Protein AF-A0A6P2CA22-F1 (afdb_monomer_lite)

pLDDT: mean 85.08, std 12.68, range [46.03, 96.81]

Secondary structure (DSSP, 8-state):
-PEEEEEEE-S--HHHHTTT-STTTT-SHHHHHHHHHHH-SEEEE-GGGTSPPPHHHHHHHHHHS-TT-EEEEPPPHHHH---SPPP-----SSSEEEEEE----TTTT-S-HHHHH-----HHHHHHHHHHHHHHHHS-SEEEEEE---STTHHHHHHHHHHHHHHT-

Radius of gyration: 15.88 Å; chains: 1; bounding box: 33×36×39 Å

Organism: NCBI:txid2480626

InterPro domains:
  IPR002763 Protein of unknown function DUF72 [PF01904] (22-82)
  IPR002763 Protein of unknown function DUF72 [PTHR30348] (3-82)
  IPR036520 UPF0759 superfamily [G3DSA:3.20.20.410] (1-82)
  IPR036520 UPF0759 superfamily [G3DSA:3.20.20.410] (83-167)
  IPR036520 UPF0759 superfamily [SSF117396] (2-83)
  IPR036520 UPF0759 superfamily [SSF117396] (81-166)

Sequence (169 aa):
MAQIRVGTAGWTDKSLIDSGWYPDGGSDPEKRLRYYASQFRLVEVDSAYYALPAEQTAAAWAERTPGGFTFNIKAFSLFTQHPNSIPPVLAATSDLAVVRLHGHSDQWQSNDIQERFRYRYSSKELQEWTARVRRLAGDAAETHVVFNNCYRDYAHVNAQDFVGLIGAA

Foldseek 3Di:
DAAEFFEAADQDDPLQLVLCPQVVSCPDVLSSLLVRLVQGLEYEHPVQQVPNDDPVVVVSSVVSHDPNRYYRYDHHVVPPVDDDDDDPDLDDPALEAEAEAQADQPCCVDPDPLNNLQHADDLVVLLVVLVSQVVSSVRHNYYYYYYHSPRHCRRVVSSSSSVVSNVVD

Structure (mmCIF, N/CA/C/O backbone):
data_AF-A0A6P2CA22-F1
#
_entry.id   AF-A0A6P2CA22-F1
#
loop_
_atom_site.group_PDB
_atom_site.id
_atom_site.type_symbol
_atom_site.label_atom_id
_atom_site.label_alt_id
_atom_site.label_comp_id
_atom_site.label_asym_id
_atom_site.label_entity_id
_atom_site.label_seq_id
_atom_site.pdbx_PDB_ins_code
_atom_site.Cartn_x
_atom_site.Cartn_y
_atom_site.Cartn_z
_atom_site.occupancy
_atom_site.B_iso_or_equiv
_atom_site.auth_seq_id
_atom_site.auth_comp_id
_atom_site.auth_asym_id
_atom_site.auth_atom_id
_atom_site.pdbx_PDB_model_num
ATOM 1 N N . MET A 1 1 ? -13.006 -9.595 16.910 1.00 59.19 1 MET A N 1
ATOM 2 C CA . MET A 1 1 ? -11.828 -8.703 16.843 1.00 59.19 1 MET A CA 1
ATOM 3 C C . MET A 1 1 ? -11.917 -7.947 15.536 1.00 59.19 1 MET A C 1
ATOM 5 O O . MET A 1 1 ? -12.262 -8.578 14.544 1.00 59.19 1 MET A O 1
ATOM 9 N N . ALA A 1 2 ? -11.673 -6.641 15.542 1.00 79.62 2 ALA A N 1
ATOM 10 C CA . ALA A 1 2 ? -11.698 -5.844 14.322 1.00 79.62 2 ALA A CA 1
ATOM 11 C C . ALA A 1 2 ? -10.612 -6.289 13.339 1.00 79.62 2 ALA A C 1
ATOM 13 O O . ALA A 1 2 ? -9.496 -6.634 13.741 1.00 79.62 2 ALA A O 1
ATOM 14 N N . GLN A 1 3 ? -10.952 -6.319 12.053 1.00 90.56 3 GLN A N 1
ATOM 15 C CA . GLN A 1 3 ? -10.054 -6.790 11.007 1.00 90.56 3 GLN A CA 1
ATOM 16 C C . GLN A 1 3 ? -9.135 -5.651 10.560 1.00 90.56 3 GLN A C 1
ATOM 18 O O . GLN A 1 3 ? -9.608 -4.641 10.054 1.00 90.56 3 GLN A O 1
ATOM 23 N N . ILE A 1 4 ? -7.817 -5.814 10.704 1.00 93.75 4 ILE A N 1
ATOM 24 C CA . ILE A 1 4 ? -6.844 -4.870 10.138 1.00 93.75 4 ILE A CA 1
ATOM 25 C C . ILE A 1 4 ? -6.264 -5.468 8.858 1.00 93.75 4 ILE A C 1
ATOM 27 O O . ILE A 1 4 ? -5.725 -6.577 8.869 1.00 93.75 4 ILE A O 1
ATOM 31 N N . ARG A 1 5 ? -6.353 -4.724 7.755 1.00 95.00 5 ARG A N 1
ATOM 32 C CA . ARG A 1 5 ? -5.750 -5.082 6.467 1.00 95.00 5 ARG A CA 1
ATOM 33 C C . ARG A 1 5 ? -4.676 -4.078 6.111 1.00 95.00 5 ARG A C 1
ATOM 35 O O . ARG A 1 5 ? -4.910 -2.877 6.175 1.00 95.00 5 ARG A O 1
ATOM 42 N N . VAL A 1 6 ? -3.514 -4.577 5.711 1.00 95.88 6 VAL A N 1
ATOM 43 C CA . VAL A 1 6 ? -2.366 -3.747 5.344 1.00 95.88 6 VAL A CA 1
ATOM 44 C C . VAL A 1 6 ? -2.023 -3.991 3.882 1.00 95.88 6 VAL A C 1
ATOM 46 O O . VAL A 1 6 ? -2.051 -5.135 3.421 1.00 95.88 6 VAL A O 1
ATOM 49 N N . GLY A 1 7 ? -1.721 -2.911 3.172 1.00 96.50 7 GLY A N 1
ATOM 50 C CA . GLY A 1 7 ? -1.337 -2.916 1.768 1.00 96.50 7 GLY A CA 1
ATOM 51 C C . GLY A 1 7 ? -0.599 -1.642 1.375 1.00 96.50 7 GLY A C 1
ATOM 52 O O . GLY A 1 7 ? -0.252 -0.813 2.220 1.00 96.50 7 GLY A O 1
ATOM 53 N N . THR A 1 8 ? -0.390 -1.474 0.076 1.00 96.50 8 THR A N 1
ATOM 54 C CA . THR A 1 8 ? 0.270 -0.306 -0.524 1.00 96.50 8 THR A CA 1
ATOM 55 C C . THR A 1 8 ? -0.624 0.362 -1.563 1.00 96.50 8 THR A C 1
ATOM 57 O O . THR A 1 8 ? -1.571 -0.245 -2.071 1.00 96.50 8 THR A O 1
ATOM 60 N N . ALA A 1 9 ? -0.325 1.617 -1.888 1.00 93.56 9 ALA A N 1
ATOM 61 C CA . ALA A 1 9 ? -0.914 2.306 -3.028 1.00 93.56 9 ALA A CA 1
ATOM 62 C C . ALA A 1 9 ? -0.124 1.966 -4.295 1.00 93.56 9 ALA A C 1
ATOM 64 O O . ALA A 1 9 ? 0.925 2.545 -4.563 1.00 93.56 9 ALA A O 1
ATOM 65 N N . GLY A 1 10 ? -0.627 0.999 -5.056 1.00 92.62 10 GLY A N 1
ATOM 66 C CA . GLY A 1 10 ? 0.028 0.492 -6.256 1.00 92.62 10 GLY A CA 1
ATOM 67 C C . GLY A 1 10 ? 0.939 -0.717 -6.020 1.00 92.62 10 GLY A C 1
ATOM 68 O O . GLY A 1 10 ? 1.431 -0.975 -4.920 1.00 92.62 10 GLY A O 1
ATOM 69 N N . TRP A 1 11 ? 1.123 -1.475 -7.104 1.00 93.75 11 TRP A N 1
ATOM 70 C CA . TRP A 1 11 ? 1.974 -2.670 -7.203 1.00 93.75 11 TRP A CA 1
ATOM 71 C C . TRP A 1 11 ? 2.692 -2.747 -8.562 1.00 93.75 11 TRP A C 1
ATOM 73 O O . TRP A 1 11 ? 3.232 -3.782 -8.938 1.00 93.75 11 TRP A O 1
ATOM 83 N N . THR A 1 12 ? 2.644 -1.688 -9.372 1.00 92.81 12 THR A N 1
ATOM 84 C CA . THR A 1 12 ? 3.144 -1.715 -10.759 1.00 92.81 12 THR A CA 1
ATOM 85 C C . THR A 1 12 ? 4.128 -0.599 -11.072 1.00 92.81 12 THR A C 1
ATOM 87 O O . THR A 1 12 ? 4.560 -0.495 -12.218 1.00 92.81 12 THR A O 1
ATOM 90 N N . ASP A 1 13 ? 4.477 0.236 -10.095 1.00 90.94 13 ASP A N 1
ATOM 91 C CA . ASP A 1 13 ? 5.351 1.388 -10.294 1.00 90.94 13 ASP A CA 1
ATOM 92 C C . ASP A 1 13 ? 6.730 0.973 -10.800 1.00 90.94 13 ASP A C 1
ATOM 94 O O . ASP A 1 13 ? 7.335 0.016 -10.315 1.00 90.94 13 ASP A O 1
ATOM 98 N N . LYS A 1 14 ? 7.264 1.717 -11.773 1.00 91.44 14 LYS A N 1
ATOM 99 C CA . LYS A 1 14 ? 8.566 1.396 -12.365 1.00 91.44 14 LYS A CA 1
ATOM 100 C C . LYS A 1 14 ? 9.685 1.369 -11.322 1.00 91.44 14 LYS A C 1
ATOM 102 O O . LYS A 1 14 ? 10.492 0.448 -11.334 1.00 91.44 14 LYS A O 1
ATOM 107 N N . SER A 1 15 ? 9.708 2.331 -10.398 1.00 92.31 15 SER A N 1
ATOM 108 C CA . SER A 1 15 ? 10.738 2.385 -9.355 1.00 92.31 15 SER A CA 1
ATOM 109 C C . SER A 1 15 ? 10.674 1.192 -8.395 1.00 92.31 15 SER A C 1
ATOM 111 O O . SER A 1 15 ? 11.718 0.780 -7.892 1.00 92.31 15 SER A O 1
ATOM 113 N N . LEU A 1 16 ? 9.487 0.614 -8.172 1.00 94.50 16 LEU A N 1
ATOM 114 C CA . LEU A 1 16 ? 9.301 -0.632 -7.426 1.00 94.50 16 LEU A CA 1
ATOM 115 C C . LEU A 1 16 ? 9.807 -1.842 -8.216 1.00 94.50 16 LEU A C 1
ATOM 117 O O . LEU A 1 16 ? 10.510 -2.682 -7.669 1.00 94.50 16 LEU A O 1
ATOM 121 N N . ILE A 1 17 ? 9.465 -1.949 -9.502 1.00 94.19 17 ILE A N 1
ATOM 122 C CA . ILE A 1 17 ? 9.953 -3.054 -10.344 1.00 94.19 17 ILE A CA 1
ATOM 123 C C . ILE A 1 17 ? 11.485 -3.045 -10.373 1.00 94.19 17 ILE A C 1
ATOM 125 O O . ILE A 1 17 ? 12.125 -4.066 -10.129 1.00 94.19 17 ILE A O 1
ATOM 129 N N . ASP A 1 18 ? 12.063 -1.864 -10.593 1.00 93.81 18 ASP A N 1
ATOM 130 C CA . ASP A 1 18 ? 13.506 -1.655 -10.671 1.00 93.81 18 ASP A CA 1
ATOM 131 C C . ASP A 1 18 ? 14.203 -1.787 -9.296 1.00 93.81 18 ASP A C 1
ATOM 133 O O . ASP A 1 18 ? 15.432 -1.816 -9.232 1.00 93.81 18 ASP A O 1
ATOM 137 N N . SER A 1 19 ? 13.462 -1.865 -8.178 1.00 94.44 19 SER A N 1
ATOM 138 C CA . SER A 1 19 ? 14.061 -2.008 -6.843 1.00 94.44 19 SER A CA 1
ATOM 139 C C . SER A 1 19 ? 14.560 -3.424 -6.551 1.00 94.44 19 SER A C 1
ATOM 141 O O . SER A 1 19 ? 15.375 -3.585 -5.644 1.00 94.44 19 SER A O 1
ATOM 143 N N . GLY A 1 20 ? 14.079 -4.426 -7.297 1.00 94.06 20 GLY A N 1
ATOM 144 C CA . GLY A 1 20 ? 14.351 -5.843 -7.047 1.00 94.06 20 GLY A CA 1
ATOM 145 C C . GLY A 1 20 ? 13.393 -6.511 -6.054 1.00 94.06 20 GLY A C 1
ATOM 146 O O . GLY A 1 20 ? 13.648 -7.637 -5.642 1.00 94.06 20 GLY A O 1
ATOM 147 N N . TRP A 1 21 ? 12.285 -5.860 -5.671 1.00 95.94 21 TRP A N 1
ATOM 148 C CA . TRP A 1 21 ? 11.308 -6.444 -4.734 1.00 95.94 21 TRP A CA 1
ATOM 149 C C . TRP A 1 21 ? 10.581 -7.680 -5.300 1.00 95.94 21 TRP A C 1
ATOM 151 O O . TRP A 1 21 ? 10.159 -8.561 -4.548 1.00 95.94 21 TRP A O 1
ATOM 161 N N . TYR A 1 22 ? 10.455 -7.769 -6.629 1.00 96.00 22 TYR A N 1
ATOM 162 C CA . TYR A 1 22 ? 9.898 -8.935 -7.316 1.00 96.00 22 TYR A CA 1
ATOM 163 C C . TYR A 1 22 ? 10.997 -9.963 -7.649 1.00 96.00 22 TYR A C 1
ATOM 165 O O . TYR A 1 22 ? 11.943 -9.596 -8.349 1.00 96.00 22 TYR A O 1
ATOM 173 N N . PRO A 1 23 ? 10.849 -11.248 -7.262 1.00 88.81 23 PRO A N 1
ATOM 174 C CA . PRO A 1 23 ? 11.886 -12.276 -7.431 1.00 88.81 23 PRO A CA 1
ATOM 175 C C . PRO A 1 23 ? 12.384 -12.470 -8.872 1.00 88.81 23 PRO A C 1
ATOM 177 O O . PRO A 1 23 ? 13.574 -12.675 -9.083 1.00 88.81 23 PRO A O 1
ATOM 180 N N . ASP A 1 24 ? 11.494 -12.343 -9.863 1.00 86.06 24 ASP A N 1
ATOM 181 C CA . ASP A 1 24 ? 11.802 -12.546 -11.290 1.00 86.06 24 ASP A CA 1
ATOM 182 C C . ASP A 1 24 ? 11.973 -11.218 -12.060 1.00 86.06 24 ASP A C 1
ATOM 184 O O . ASP A 1 2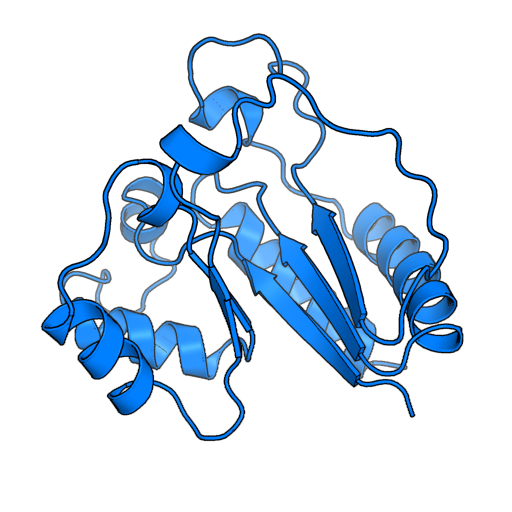4 ? 11.751 -11.146 -13.270 1.00 86.06 24 ASP A O 1
ATOM 188 N N . GLY A 1 25 ? 12.257 -10.114 -11.359 1.00 81.75 25 GLY A N 1
ATOM 189 C CA . GLY A 1 25 ? 12.359 -8.779 -11.964 1.00 81.75 25 GLY A CA 1
ATOM 190 C C . GLY A 1 25 ? 11.019 -8.173 -12.409 1.00 81.75 25 GLY A C 1
ATOM 191 O O . GLY A 1 25 ? 11.000 -7.123 -13.042 1.00 81.75 25 GLY A O 1
ATOM 192 N N . GLY A 1 26 ? 9.886 -8.813 -12.091 1.00 86.31 26 GLY A N 1
ATOM 193 C CA . GLY A 1 26 ? 8.544 -8.218 -12.184 1.00 86.31 26 GLY A CA 1
ATOM 194 C C . GLY A 1 26 ? 8.033 -7.895 -13.596 1.00 86.31 26 GLY A C 1
ATOM 195 O O . GLY A 1 26 ? 7.082 -7.121 -13.731 1.00 86.31 26 GLY A O 1
ATOM 196 N N . SER A 1 27 ? 8.635 -8.467 -14.644 1.00 87.25 27 SER A N 1
ATOM 197 C CA . SER A 1 27 ? 8.285 -8.179 -16.045 1.00 87.25 27 SER A CA 1
ATOM 198 C C . SER A 1 27 ? 6.876 -8.650 -16.426 1.00 87.25 27 SER A C 1
ATOM 200 O O . SER A 1 27 ? 6.167 -7.954 -17.150 1.00 87.25 27 SER A O 1
ATOM 202 N N . ASP A 1 28 ? 6.435 -9.786 -15.885 1.00 93.44 28 ASP A N 1
ATOM 203 C CA . ASP A 1 28 ? 5.108 -10.362 -16.109 1.00 93.44 28 ASP A CA 1
ATOM 204 C C . ASP A 1 28 ? 4.054 -9.707 -15.180 1.00 93.44 28 ASP A C 1
ATOM 206 O O . ASP A 1 28 ? 4.157 -9.813 -13.951 1.00 93.44 28 ASP A O 1
ATOM 210 N N . PRO A 1 29 ? 3.028 -9.016 -15.721 1.00 91.81 29 PRO A N 1
ATOM 211 C CA . PRO A 1 29 ? 1.989 -8.365 -14.918 1.00 91.81 29 PRO A CA 1
ATOM 212 C C . PRO A 1 29 ? 1.147 -9.317 -14.062 1.00 91.81 29 PRO A C 1
ATOM 214 O O . PRO A 1 29 ? 0.739 -8.945 -12.961 1.00 91.81 29 PRO A O 1
ATOM 217 N N . GLU A 1 30 ? 0.880 -10.533 -14.541 1.00 93.38 30 GLU A N 1
ATOM 218 C CA . GLU A 1 30 ? 0.093 -11.513 -13.799 1.00 93.38 30 GLU A CA 1
ATOM 219 C C . GLU A 1 30 ? 0.894 -12.077 -12.630 1.00 93.38 30 GLU A C 1
ATOM 221 O O . GLU A 1 30 ? 0.421 -12.034 -11.491 1.00 93.38 30 GLU A O 1
ATOM 226 N N . LYS A 1 31 ? 2.126 -12.540 -12.882 1.00 94.50 31 LYS A N 1
ATOM 227 C CA . LYS A 1 31 ? 3.004 -13.046 -11.813 1.00 94.50 31 LYS A CA 1
ATOM 228 C C . LYS A 1 31 ? 3.236 -11.991 -10.741 1.00 94.50 31 LYS A C 1
ATOM 230 O O . LYS A 1 31 ? 3.247 -12.310 -9.557 1.00 94.50 31 LYS A O 1
ATOM 235 N N . ARG A 1 32 ? 3.360 -10.729 -11.149 1.00 94.75 32 ARG A N 1
ATOM 236 C CA . ARG A 1 32 ? 3.523 -9.591 -10.246 1.00 94.75 32 ARG A CA 1
ATOM 237 C C . ARG A 1 32 ? 2.332 -9.401 -9.314 1.00 94.75 32 ARG A C 1
ATOM 239 O O . ARG A 1 32 ? 2.537 -9.285 -8.109 1.00 94.75 32 ARG A O 1
ATOM 246 N N . LEU A 1 33 ? 1.106 -9.395 -9.844 1.00 95.25 33 LEU A N 1
ATOM 247 C CA . LEU A 1 33 ? -0.095 -9.271 -9.012 1.00 95.25 33 LEU A CA 1
ATOM 248 C C . LEU A 1 33 ? -0.259 -10.486 -8.090 1.00 95.25 33 LEU A C 1
ATOM 250 O O . LEU A 1 33 ? -0.563 -10.317 -6.914 1.00 95.25 33 LEU A O 1
ATOM 254 N N . ARG A 1 34 ? 0.009 -11.699 -8.588 1.00 95.12 34 ARG A N 1
ATOM 255 C CA . ARG A 1 34 ? -0.046 -12.920 -7.768 1.00 95.12 34 ARG A CA 1
ATOM 256 C C . ARG A 1 34 ? 0.977 -12.898 -6.635 1.00 95.12 34 ARG A C 1
ATOM 258 O O . ARG A 1 34 ? 0.630 -13.224 -5.506 1.00 95.12 34 ARG A O 1
ATOM 265 N N . TYR A 1 35 ? 2.208 -12.476 -6.921 1.00 95.81 35 TYR A N 1
ATOM 266 C CA . TYR A 1 35 ? 3.242 -12.310 -5.903 1.00 95.81 35 TYR A CA 1
ATOM 267 C C . TYR A 1 35 ? 2.848 -11.239 -4.887 1.00 95.81 35 TYR A C 1
ATOM 269 O O . TYR A 1 35 ? 2.901 -11.482 -3.690 1.00 95.81 35 TYR A O 1
ATOM 277 N N . TYR A 1 36 ? 2.372 -10.077 -5.341 1.00 96.50 36 TYR A N 1
ATOM 278 C CA . TYR A 1 36 ? 1.884 -9.036 -4.440 1.00 96.50 36 TYR A CA 1
ATOM 279 C C . TYR A 1 36 ? 0.783 -9.562 -3.505 1.00 96.50 36 TYR A C 1
ATOM 281 O O . TYR A 1 36 ? 0.852 -9.385 -2.289 1.00 96.50 36 TYR A O 1
ATOM 289 N N . ALA A 1 37 ? -0.199 -10.273 -4.062 1.00 95.62 37 ALA A N 1
ATOM 290 C CA . ALA A 1 37 ? -1.316 -10.839 -3.316 1.00 95.62 37 ALA A CA 1
ATOM 291 C C . ALA A 1 37 ? -0.922 -11.995 -2.379 1.00 95.62 37 ALA A C 1
ATOM 293 O O . ALA A 1 37 ? -1.719 -12.389 -1.527 1.00 95.62 37 ALA A O 1
ATOM 294 N N . SER A 1 38 ? 0.297 -12.533 -2.503 1.00 94.44 38 SER A N 1
ATOM 295 C CA . SER A 1 38 ? 0.858 -13.460 -1.517 1.00 94.44 38 SER A CA 1
ATOM 296 C C . SER A 1 38 ? 1.483 -12.738 -0.319 1.00 94.44 38 SER A C 1
ATOM 298 O O . SER A 1 38 ? 1.678 -13.365 0.718 1.00 94.44 38 SER A O 1
ATOM 300 N N . GLN A 1 39 ? 1.827 -11.453 -0.459 1.00 95.12 39 GLN A N 1
ATOM 301 C CA . GLN A 1 39 ? 2.432 -10.634 0.598 1.00 95.12 39 GLN A CA 1
ATOM 302 C C . GLN A 1 39 ? 1.375 -9.855 1.389 1.00 95.12 39 GLN A C 1
ATOM 304 O O . GLN A 1 39 ? 1.466 -9.745 2.610 1.00 95.12 39 GLN A O 1
ATOM 309 N N . PHE A 1 40 ? 0.354 -9.335 0.702 1.00 95.94 40 PHE A N 1
ATOM 310 C CA . PHE A 1 40 ? -0.674 -8.469 1.281 1.00 95.94 40 PHE A CA 1
ATOM 311 C C . PHE A 1 40 ? -2.084 -8.939 0.922 1.00 95.94 40 PHE A C 1
ATOM 313 O O . PHE A 1 40 ? -2.292 -9.651 -0.056 1.00 95.94 40 PHE A O 1
ATOM 320 N N . ARG A 1 41 ? -3.078 -8.509 1.709 1.00 93.50 41 ARG A N 1
ATOM 321 C CA . ARG A 1 41 ? -4.512 -8.784 1.460 1.00 93.50 41 ARG A CA 1
ATOM 322 C C . ARG A 1 41 ? -5.301 -7.555 1.010 1.00 93.50 41 ARG A C 1
ATOM 324 O O . ARG A 1 41 ? -6.528 -7.609 0.931 1.00 93.50 41 ARG A O 1
ATOM 331 N N . LEU A 1 42 ? -4.603 -6.451 0.789 1.00 96.25 42 LEU A N 1
ATOM 332 C CA . LEU A 1 42 ? -5.155 -5.162 0.417 1.00 96.25 42 LEU A CA 1
ATOM 333 C C . LEU A 1 42 ? -4.216 -4.511 -0.592 1.00 96.25 42 LEU A C 1
ATOM 335 O O . LEU A 1 42 ? -3.001 -4.572 -0.422 1.00 96.25 42 LEU A O 1
ATOM 339 N N . VAL A 1 43 ? -4.780 -3.847 -1.592 1.00 95.88 43 VAL A N 1
ATOM 340 C CA . VAL A 1 43 ? -4.061 -2.873 -2.417 1.00 95.88 43 VAL A CA 1
ATOM 341 C C . VAL A 1 43 ? -4.964 -1.687 -2.700 1.00 95.88 43 VAL A C 1
ATOM 343 O O . VAL A 1 43 ? -6.180 -1.838 -2.836 1.00 95.88 43 VAL A O 1
ATOM 346 N N . GLU A 1 44 ? -4.379 -0.501 -2.799 1.00 95.31 44 GLU A N 1
ATOM 347 C CA . GLU A 1 44 ? -5.071 0.668 -3.323 1.00 95.31 44 GLU A CA 1
ATOM 348 C C . GLU A 1 44 ? -4.675 0.910 -4.785 1.00 95.31 44 GLU A C 1
ATOM 350 O O . GLU A 1 44 ? -3.495 0.913 -5.141 1.00 95.31 44 GLU A O 1
ATOM 355 N N . VAL A 1 45 ? -5.677 1.073 -5.648 1.00 87.88 45 VAL A N 1
ATOM 356 C CA . VAL A 1 45 ? -5.531 1.297 -7.087 1.00 87.88 45 VAL A CA 1
ATOM 357 C C . VAL A 1 45 ? -5.670 2.790 -7.364 1.00 87.88 45 VAL A C 1
ATOM 359 O O . VAL A 1 45 ? -6.776 3.304 -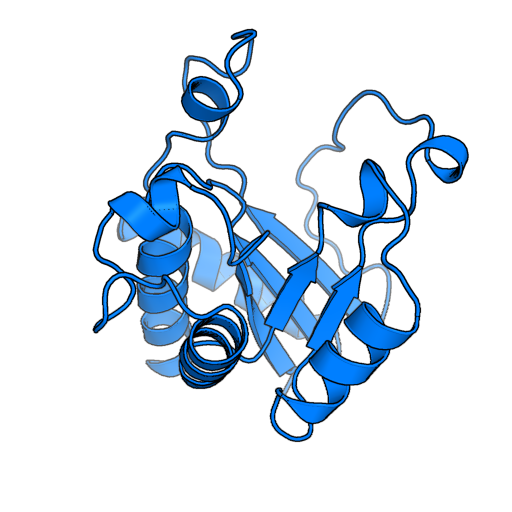7.539 1.00 87.88 45 VAL A O 1
ATOM 362 N N . ASP A 1 46 ? -4.534 3.481 -7.436 1.00 83.50 46 ASP A N 1
ATOM 363 C CA . ASP A 1 46 ? -4.492 4.920 -7.722 1.00 83.50 46 ASP A CA 1
ATOM 364 C C . ASP A 1 46 ? -4.534 5.232 -9.228 1.00 83.50 46 ASP A C 1
ATOM 366 O O . ASP A 1 46 ? -4.914 6.335 -9.616 1.00 83.50 46 ASP A O 1
ATOM 370 N N . SER A 1 47 ? -4.211 4.269 -10.100 1.00 77.38 47 SER A N 1
ATOM 371 C CA . SER A 1 47 ? -4.216 4.461 -11.561 1.00 77.38 47 SER A CA 1
ATOM 372 C C . SER A 1 47 ? -5.598 4.822 -12.117 1.00 77.38 47 SER A C 1
ATOM 374 O O . SER A 1 47 ? -5.691 5.638 -13.035 1.00 77.38 47 SER A O 1
ATOM 376 N N . ALA A 1 48 ? -6.662 4.298 -11.498 1.00 64.88 48 ALA A N 1
ATOM 377 C CA . ALA A 1 48 ? -8.055 4.595 -11.828 1.00 64.88 48 ALA A CA 1
ATOM 378 C C . ALA A 1 48 ? -8.407 6.091 -11.710 1.00 64.88 48 ALA A C 1
ATOM 380 O O . ALA A 1 48 ? -9.336 6.557 -12.367 1.00 64.88 48 ALA A O 1
ATOM 381 N N . TYR A 1 49 ? -7.638 6.867 -10.933 1.00 67.50 49 TYR A N 1
ATOM 382 C CA . TYR A 1 49 ? -7.766 8.323 -10.854 1.00 67.50 49 TYR A CA 1
ATOM 383 C C . TYR A 1 49 ? -7.435 9.019 -12.185 1.00 67.50 49 TYR A C 1
ATOM 385 O O . TYR A 1 49 ? -8.065 10.019 -12.539 1.00 67.50 49 TYR A O 1
ATOM 393 N N . TYR A 1 50 ? -6.450 8.493 -12.920 1.00 68.88 50 TYR A N 1
ATOM 394 C CA . TYR A 1 50 ? -5.904 9.105 -14.135 1.00 68.88 50 TYR A CA 1
ATOM 395 C C . TYR A 1 50 ? -6.539 8.557 -15.412 1.00 68.88 50 TYR A C 1
ATOM 397 O O . TYR A 1 50 ? -6.696 9.295 -16.382 1.00 68.88 50 TYR A O 1
ATOM 405 N N . ALA A 1 51 ? -6.918 7.280 -15.412 1.00 71.81 51 ALA A N 1
ATOM 406 C CA . ALA A 1 51 ? -7.616 6.642 -16.516 1.00 71.81 51 ALA A CA 1
ATOM 407 C C . ALA A 1 51 ? -8.481 5.499 -15.990 1.00 71.81 51 ALA A C 1
ATOM 409 O O . ALA A 1 51 ? -8.035 4.715 -15.152 1.00 71.81 51 ALA A O 1
ATOM 410 N N . LEU A 1 52 ? -9.701 5.372 -16.512 1.00 71.56 52 LEU A N 1
ATOM 411 C CA . LEU A 1 52 ? -10.540 4.222 -16.198 1.00 71.56 52 LEU A CA 1
ATOM 412 C C . LEU A 1 52 ? -9.867 2.943 -16.721 1.00 71.56 52 LEU A C 1
ATOM 414 O O . LEU A 1 52 ? -9.475 2.903 -17.892 1.00 71.56 52 LEU A O 1
ATOM 418 N N . PRO A 1 53 ? -9.720 1.897 -15.890 1.00 75.12 53 PRO A N 1
ATOM 419 C CA . PRO A 1 53 ? -9.230 0.620 -16.378 1.00 75.12 53 PRO A CA 1
ATOM 420 C C . PRO A 1 53 ? -10.242 0.014 -17.355 1.00 75.12 53 PRO A C 1
ATOM 422 O O . PRO A 1 53 ? -11.453 0.175 -17.197 1.00 75.12 53 PRO A O 1
ATOM 425 N N . ALA A 1 54 ? -9.744 -0.726 -18.346 1.00 81.38 54 ALA A N 1
ATOM 426 C CA . ALA A 1 54 ? -10.603 -1.569 -19.169 1.00 81.38 54 ALA A CA 1
ATOM 427 C C . ALA A 1 54 ? -11.290 -2.632 -18.296 1.00 81.38 54 ALA A C 1
ATOM 429 O O . ALA A 1 54 ? -10.685 -3.157 -17.357 1.00 81.38 54 ALA A O 1
ATOM 430 N N . GLU A 1 55 ? -12.529 -2.986 -18.632 1.00 79.94 55 GLU A N 1
ATOM 431 C CA . GLU A 1 55 ? -13.318 -3.974 -17.888 1.00 79.94 55 GLU A CA 1
ATOM 432 C C . GLU A 1 55 ? -12.587 -5.317 -17.773 1.00 79.94 55 GLU A C 1
ATOM 434 O O . GLU A 1 55 ? -12.507 -5.886 -16.687 1.00 79.94 55 GLU A O 1
ATOM 439 N N . GLN A 1 56 ? -11.953 -5.772 -18.861 1.00 84.00 56 GLN A N 1
ATOM 440 C CA . GLN A 1 56 ? -11.179 -7.017 -18.865 1.00 84.00 56 GLN A CA 1
ATOM 441 C C . GLN A 1 56 ? -9.993 -6.955 -17.893 1.00 84.00 56 GLN A C 1
ATOM 443 O O . GLN A 1 56 ? -9.660 -7.954 -17.262 1.00 84.00 56 GLN A O 1
ATOM 448 N N . THR A 1 57 ? -9.368 -5.783 -17.737 1.00 83.25 57 THR A N 1
ATOM 449 C CA . THR A 1 57 ? -8.274 -5.582 -16.778 1.00 83.25 57 THR A CA 1
ATOM 450 C C . THR A 1 57 ? -8.782 -5.692 -15.343 1.00 83.25 57 THR A C 1
ATOM 452 O O . THR A 1 57 ? -8.163 -6.381 -14.534 1.00 83.25 57 THR A O 1
ATOM 455 N N . ALA A 1 58 ? -9.915 -5.056 -15.032 1.00 80.94 58 ALA A N 1
ATOM 456 C CA . ALA A 1 58 ? -10.523 -5.126 -13.705 1.00 80.94 58 ALA A CA 1
ATOM 457 C C . ALA A 1 58 ? -11.016 -6.545 -13.368 1.00 80.94 58 ALA A C 1
ATOM 459 O O . ALA A 1 58 ? -10.774 -7.032 -12.264 1.00 80.94 58 ALA A O 1
ATOM 460 N N . ALA A 1 59 ? -11.633 -7.240 -14.329 1.00 83.38 59 ALA A N 1
ATOM 461 C CA . ALA A 1 59 ? -12.042 -8.637 -14.180 1.00 83.38 59 ALA A CA 1
ATOM 462 C C . ALA A 1 59 ? -10.834 -9.552 -13.920 1.00 83.38 59 ALA A C 1
ATOM 464 O O . ALA A 1 59 ? -10.831 -10.329 -12.965 1.00 83.38 59 ALA A O 1
ATOM 465 N N . ALA A 1 60 ? -9.754 -9.381 -14.690 1.00 87.19 60 ALA A N 1
ATOM 466 C CA . ALA A 1 60 ? -8.525 -10.141 -14.497 1.00 87.19 60 ALA A CA 1
ATOM 467 C C . ALA A 1 60 ? -7.884 -9.896 -13.120 1.00 87.19 60 ALA A C 1
ATOM 469 O O . ALA A 1 60 ? -7.239 -10.794 -12.582 1.00 87.19 60 ALA A O 1
ATOM 470 N N . TRP A 1 61 ? -8.032 -8.707 -12.523 1.00 90.00 61 TRP A N 1
ATOM 471 C CA . TRP A 1 61 ? -7.566 -8.479 -11.152 1.00 90.00 61 TRP A CA 1
ATOM 472 C C . TRP A 1 61 ? -8.292 -9.379 -10.155 1.00 90.00 61 TRP A C 1
ATOM 474 O O . TRP A 1 61 ? -7.623 -10.034 -9.360 1.00 90.00 61 TRP A O 1
ATOM 484 N N . ALA A 1 62 ? -9.621 -9.477 -10.250 1.00 84.75 62 ALA A N 1
ATOM 485 C CA . ALA A 1 62 ? -10.419 -10.333 -9.375 1.00 84.75 62 ALA A CA 1
ATOM 486 C C . ALA A 1 62 ? -10.037 -11.819 -9.510 1.00 84.75 62 ALA A C 1
ATOM 488 O O . ALA A 1 62 ? -9.874 -12.501 -8.501 1.00 84.75 62 ALA A O 1
ATOM 489 N N . GLU A 1 63 ? -9.814 -12.304 -10.736 1.00 88.62 63 GLU A N 1
ATOM 490 C CA . GLU A 1 63 ? -9.404 -13.694 -11.010 1.00 88.62 63 GLU A CA 1
ATOM 491 C C . GLU A 1 63 ? -7.999 -14.036 -10.485 1.00 88.62 63 GLU A C 1
ATOM 493 O O . GLU A 1 63 ? -7.691 -15.188 -10.162 1.00 88.62 63 GLU A O 1
ATOM 498 N N . ARG A 1 64 ? -7.106 -13.045 -10.434 1.00 90.94 64 ARG A N 1
ATOM 499 C CA . ARG A 1 64 ? -5.689 -13.247 -10.094 1.00 90.94 64 ARG A CA 1
ATOM 500 C C . ARG A 1 64 ? -5.394 -13.121 -8.605 1.00 90.94 64 ARG A C 1
ATOM 502 O O . ARG A 1 64 ? -4.291 -13.479 -8.189 1.00 90.94 64 ARG A O 1
ATOM 509 N N . THR A 1 65 ? -6.351 -12.650 -7.814 1.00 92.88 65 THR A N 1
ATOM 510 C CA . THR A 1 65 ? -6.217 -12.486 -6.363 1.00 92.88 65 THR A CA 1
ATOM 511 C C . THR A 1 65 ? -7.003 -13.544 -5.586 1.00 92.88 65 THR A C 1
ATOM 513 O O . THR A 1 65 ? -8.037 -14.008 -6.060 1.00 92.88 65 THR A O 1
ATOM 516 N N . PRO A 1 66 ? -6.538 -13.953 -4.391 1.00 91.69 66 PRO A N 1
ATOM 517 C CA . PRO A 1 66 ? -7.230 -14.953 -3.589 1.00 91.69 66 PRO A CA 1
ATOM 518 C C . PRO A 1 66 ? -8.555 -14.423 -3.024 1.00 91.69 66 PRO A C 1
ATOM 520 O O . PRO A 1 66 ? -8.763 -13.217 -2.886 1.00 91.69 66 PRO A O 1
ATOM 523 N N . GLY A 1 67 ? -9.434 -15.347 -2.627 1.00 89.38 67 GLY A N 1
ATOM 524 C CA . GLY A 1 67 ? -10.684 -15.011 -1.948 1.00 89.38 67 GLY A CA 1
ATOM 525 C C . GLY A 1 67 ? -10.447 -14.136 -0.714 1.00 89.38 67 GLY A C 1
ATOM 526 O O . GLY A 1 67 ? -9.563 -14.406 0.101 1.00 89.38 67 GLY A O 1
ATOM 527 N N . GLY A 1 68 ? -11.240 -13.072 -0.592 1.00 88.56 68 GLY A N 1
ATOM 528 C CA . GLY A 1 68 ? -11.108 -12.099 0.486 1.00 88.56 68 GLY A CA 1
ATOM 529 C C . GLY A 1 68 ? -9.953 -11.113 0.317 1.00 88.56 68 GLY A C 1
ATOM 530 O O . GLY A 1 68 ? -9.679 -10.402 1.272 1.00 88.56 68 GLY A O 1
ATOM 531 N N . PHE A 1 69 ? -9.272 -11.041 -0.829 1.00 91.56 69 PHE A N 1
ATOM 532 C CA . PHE A 1 69 ? -8.384 -9.919 -1.150 1.00 91.56 69 PHE A CA 1
ATOM 533 C C . PHE A 1 69 ? -9.210 -8.654 -1.447 1.00 91.56 69 PHE A C 1
ATOM 535 O O . PHE A 1 69 ? -10.222 -8.727 -2.143 1.00 91.56 69 PHE A O 1
ATOM 542 N N . THR A 1 70 ? -8.785 -7.501 -0.928 1.00 93.19 70 THR A N 1
ATOM 543 C CA . THR A 1 70 ? -9.538 -6.242 -1.036 1.00 93.19 70 THR A CA 1
ATOM 544 C C . THR A 1 70 ? -8.814 -5.235 -1.928 1.00 93.19 70 THR A C 1
ATOM 546 O O . THR A 1 70 ? -7.613 -5.014 -1.782 1.00 93.19 70 THR A O 1
ATOM 549 N N . PHE A 1 71 ? -9.555 -4.574 -2.816 1.00 90.12 71 PHE A N 1
ATOM 550 C CA . PHE A 1 71 ? -9.068 -3.438 -3.596 1.00 90.12 71 PHE A CA 1
ATOM 551 C C . PHE A 1 71 ? -9.744 -2.146 -3.116 1.00 90.12 71 PHE A C 1
ATOM 553 O O . PHE A 1 71 ? -10.964 -2.021 -3.202 1.00 90.12 71 PHE A O 1
ATOM 560 N N . ASN A 1 72 ? -8.961 -1.163 -2.666 1.00 89.69 72 ASN A N 1
ATOM 561 C CA . ASN A 1 72 ? -9.428 0.219 -2.535 1.00 89.69 72 ASN A CA 1
ATOM 562 C C . ASN A 1 72 ? -9.249 0.904 -3.899 1.00 89.69 72 ASN A C 1
ATOM 564 O O . ASN A 1 72 ? -8.119 1.112 -4.327 1.00 89.69 72 ASN A O 1
ATOM 568 N N . ILE A 1 73 ? -10.322 1.252 -4.609 1.00 80.25 73 ILE A N 1
ATOM 569 C CA . ILE A 1 73 ? -10.206 1.917 -5.919 1.00 80.25 73 ILE A CA 1
ATOM 570 C C . ILE A 1 73 ? -10.322 3.429 -5.738 1.00 80.25 73 ILE A C 1
ATOM 572 O O . ILE A 1 73 ? -11.364 3.923 -5.302 1.00 80.25 73 ILE A O 1
ATOM 576 N N . LYS A 1 74 ? -9.278 4.183 -6.100 1.00 77.62 74 LYS A N 1
ATOM 577 C CA . LYS A 1 74 ? -9.355 5.645 -6.112 1.00 77.62 74 LYS A CA 1
ATOM 578 C C . LYS A 1 74 ? -10.261 6.089 -7.258 1.00 77.62 74 LYS A C 1
ATOM 580 O O . LYS A 1 74 ? -10.035 5.729 -8.412 1.00 77.62 74 LYS A O 1
ATOM 585 N N . ALA A 1 75 ? -11.294 6.863 -6.936 1.00 63.97 75 ALA A N 1
ATOM 586 C CA . ALA A 1 75 ? -12.262 7.328 -7.922 1.00 63.97 75 ALA A CA 1
ATOM 587 C C . ALA A 1 75 ? -11.600 8.178 -9.023 1.00 63.97 75 ALA A C 1
ATOM 589 O O . ALA A 1 75 ? -10.625 8.892 -8.775 1.00 63.97 75 ALA A O 1
ATOM 590 N N . PHE A 1 76 ? -12.153 8.103 -10.238 1.00 54.78 76 PHE A N 1
ATOM 591 C CA . PHE A 1 76 ? -11.661 8.853 -11.392 1.00 54.78 76 PHE A CA 1
ATOM 592 C C . PHE A 1 76 ? -11.718 10.365 -11.141 1.00 54.78 76 PHE A C 1
ATOM 594 O O . PHE A 1 76 ? -12.703 10.878 -10.610 1.00 54.78 76 PHE A O 1
ATOM 601 N N . SER A 1 77 ? -10.665 11.077 -11.547 1.00 49.72 77 SER A N 1
ATOM 602 C CA . SER A 1 77 ? -10.445 12.495 -11.227 1.00 49.72 77 SER A CA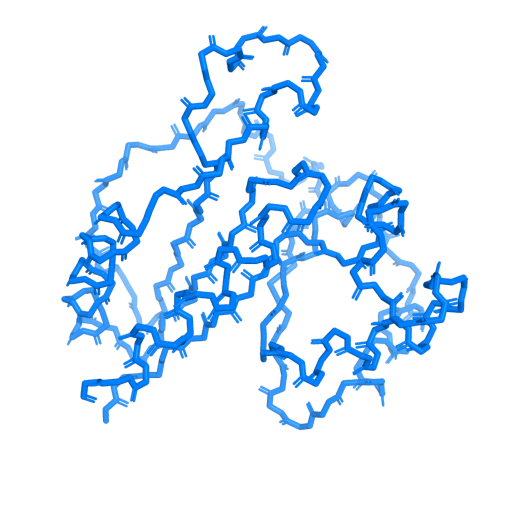 1
ATOM 603 C C . SER A 1 77 ? -11.606 13.432 -11.584 1.00 49.72 77 SER A C 1
ATOM 605 O O . SER A 1 77 ? -11.849 14.384 -10.838 1.00 49.72 77 SER A O 1
ATOM 607 N N . LEU A 1 78 ? -12.370 13.140 -12.650 1.00 56.47 78 LEU A N 1
ATOM 608 C CA . LEU A 1 78 ? -13.575 13.907 -13.014 1.00 56.47 78 LEU A CA 1
ATOM 609 C C . LEU A 1 78 ? -14.621 13.962 -11.887 1.00 56.47 78 LEU A C 1
ATOM 611 O O . LEU A 1 78 ? -15.391 14.919 -11.823 1.00 56.47 78 LEU A O 1
ATOM 615 N N . PHE A 1 79 ? -14.644 12.970 -10.994 1.00 49.09 79 PHE A N 1
ATOM 616 C CA . PHE A 1 79 ? -15.618 12.883 -9.908 1.00 49.09 79 PHE A CA 1
ATOM 617 C C . PHE A 1 79 ? -15.160 13.540 -8.606 1.00 49.09 79 PHE A C 1
ATOM 619 O O . PHE A 1 79 ? -16.005 13.877 -7.784 1.00 49.09 79 PHE A O 1
ATOM 626 N N . THR A 1 80 ? -13.852 13.722 -8.391 1.00 52.06 80 THR A N 1
ATOM 627 C CA . THR A 1 80 ? -13.344 14.048 -7.049 1.00 52.06 80 THR A CA 1
ATOM 628 C C . THR A 1 80 ? -12.915 15.497 -6.855 1.00 52.06 80 THR A C 1
ATOM 630 O O . THR A 1 80 ? -12.989 15.949 -5.730 1.00 52.06 80 THR A O 1
ATOM 633 N N . GLN A 1 81 ? -12.450 16.225 -7.880 1.00 52.28 81 GLN A N 1
ATOM 634 C CA . GLN A 1 81 ? -12.107 17.673 -7.854 1.00 52.28 81 GLN A CA 1
ATOM 635 C C . GLN A 1 81 ? -11.325 18.244 -6.628 1.00 52.28 81 GLN A C 1
ATOM 637 O O . GLN A 1 81 ? -11.219 19.461 -6.485 1.00 52.28 81 GLN A O 1
ATOM 642 N N . HIS A 1 82 ? -10.755 17.426 -5.735 1.00 48.81 82 HIS A N 1
ATOM 643 C CA . HIS A 1 82 ? -10.205 17.887 -4.456 1.00 48.81 82 HIS A CA 1
ATOM 644 C C . HIS A 1 82 ? -8.688 18.154 -4.521 1.00 48.81 82 HIS A C 1
ATOM 646 O O . HIS A 1 82 ? -7.934 17.258 -4.905 1.00 48.81 82 HIS A O 1
ATOM 652 N N . PRO A 1 83 ? -8.216 19.348 -4.100 1.00 46.03 83 PRO A N 1
ATOM 653 C CA . PRO A 1 83 ? -6.813 19.736 -4.232 1.00 46.03 83 PRO A CA 1
ATOM 654 C C . PRO A 1 83 ? -5.904 19.356 -3.050 1.00 46.03 83 PRO A C 1
ATOM 656 O O . PRO A 1 83 ? -4.696 19.351 -3.251 1.00 46.03 83 PRO A O 1
ATOM 659 N N . ASN A 1 84 ? -6.410 19.048 -1.843 1.00 54.28 84 ASN A N 1
ATOM 660 C CA . ASN A 1 84 ? -5.563 18.849 -0.648 1.00 54.28 84 ASN A CA 1
ATOM 661 C C . ASN A 1 84 ? -6.163 17.900 0.413 1.00 54.28 84 ASN A C 1
ATOM 663 O O . ASN A 1 84 ? -7.370 17.672 0.445 1.00 54.28 84 ASN A O 1
ATOM 667 N N . SER A 1 85 ? -5.294 17.361 1.282 1.00 51.88 85 SER A N 1
ATOM 668 C CA . SER A 1 85 ? -5.618 16.382 2.337 1.00 51.88 85 SER A CA 1
ATOM 669 C C . SER A 1 85 ? -6.174 17.020 3.619 1.00 51.88 85 SER A C 1
ATOM 671 O O . SER A 1 85 ? -5.836 18.150 3.962 1.00 51.88 85 SER A O 1
ATOM 673 N N . ILE A 1 86 ? -6.981 16.251 4.357 1.00 49.38 86 ILE A N 1
ATOM 674 C CA . ILE A 1 86 ? -7.517 16.575 5.690 1.00 49.38 86 ILE A CA 1
ATOM 675 C C . ILE A 1 86 ? -6.487 16.293 6.808 1.00 49.38 86 ILE A C 1
ATOM 677 O O . ILE A 1 86 ? -5.611 15.444 6.616 1.00 49.38 86 ILE A O 1
ATOM 681 N N . PRO A 1 87 ? -6.562 16.978 7.968 1.00 50.81 87 PRO A N 1
ATOM 682 C CA . PRO A 1 87 ? -5.683 16.716 9.112 1.00 50.81 87 PRO A CA 1
ATOM 683 C C . PRO A 1 87 ? -5.905 15.310 9.709 1.00 50.81 87 PRO A C 1
ATOM 685 O O . PRO A 1 87 ? -7.012 14.777 9.619 1.00 50.81 87 PRO A O 1
ATOM 688 N N . PRO A 1 88 ? -4.889 14.708 10.361 1.00 56.12 88 PRO A N 1
ATOM 689 C CA . PRO A 1 88 ? -4.976 13.356 10.908 1.00 56.12 88 PRO A CA 1
ATOM 690 C C . PRO A 1 88 ? -5.749 13.339 12.236 1.00 56.12 88 PRO A C 1
ATOM 692 O O . PRO A 1 88 ? -5.165 13.242 13.314 1.00 56.12 88 PRO A O 1
ATOM 695 N N . VAL A 1 89 ? -7.076 13.431 12.169 1.00 61.44 89 VAL A N 1
ATOM 696 C CA . VAL A 1 89 ? -7.954 13.106 13.300 1.00 61.44 89 VAL A CA 1
ATOM 697 C C . VAL A 1 89 ? -8.378 11.648 13.149 1.00 61.44 89 VAL A C 1
ATOM 699 O O . VAL A 1 89 ? -9.102 11.302 12.221 1.00 61.44 89 VAL A O 1
ATOM 702 N N . LEU A 1 90 ? -7.898 10.779 14.043 1.00 61.19 90 LEU A N 1
ATOM 703 C CA . LEU A 1 90 ? -8.280 9.366 14.055 1.00 61.19 90 LEU A CA 1
ATOM 704 C C . LEU A 1 90 ? -9.563 9.202 14.869 1.00 61.19 90 LEU A C 1
ATOM 706 O O . LEU A 1 90 ? -9.515 9.028 16.084 1.00 61.19 90 LEU A O 1
ATOM 710 N N . ALA A 1 91 ? -10.698 9.284 14.186 1.00 68.44 91 ALA A N 1
ATOM 711 C CA . ALA A 1 91 ? -11.996 8.900 14.714 1.00 68.44 91 ALA A CA 1
ATOM 712 C C . ALA A 1 91 ? -12.685 8.022 13.670 1.00 68.44 91 ALA A C 1
ATOM 714 O O . ALA A 1 91 ? -12.773 8.407 12.501 1.00 68.44 91 ALA A O 1
ATOM 715 N N . ALA A 1 92 ? -13.151 6.844 14.080 1.00 76.62 92 ALA A N 1
ATOM 716 C CA . ALA A 1 92 ? -14.014 6.047 13.229 1.00 76.62 92 ALA A CA 1
ATOM 717 C C . ALA A 1 92 ? -15.348 6.786 13.077 1.00 76.62 92 ALA A C 1
ATOM 719 O O . ALA A 1 92 ? -16.020 7.106 14.056 1.00 76.62 92 ALA A O 1
ATOM 720 N N . THR A 1 93 ? -15.707 7.106 11.841 1.00 82.44 93 THR A N 1
ATOM 721 C CA . THR A 1 93 ? -17.005 7.701 11.495 1.00 82.44 93 THR A CA 1
ATOM 722 C C . THR A 1 93 ? -17.957 6.671 10.887 1.00 82.44 93 THR A C 1
ATOM 724 O O . THR A 1 93 ? -19.102 6.996 10.584 1.00 82.44 93 THR A O 1
ATOM 727 N N . SER A 1 94 ? -17.480 5.437 10.695 1.00 87.31 94 SER A N 1
ATOM 728 C CA . SER A 1 94 ? -18.221 4.298 10.160 1.00 87.31 94 SER A CA 1
ATOM 729 C C . SER A 1 94 ? -17.566 2.983 10.596 1.00 87.31 94 SER A C 1
ATOM 731 O O . SER A 1 94 ? -16.471 2.994 11.159 1.00 87.31 94 SER A O 1
ATOM 733 N N . ASP A 1 95 ? -18.195 1.859 10.255 1.00 89.31 95 ASP A N 1
ATOM 734 C CA . ASP A 1 95 ? -17.647 0.518 10.488 1.00 89.31 95 ASP A CA 1
ATOM 735 C C . ASP A 1 95 ? -16.351 0.240 9.703 1.00 89.31 95 ASP A C 1
ATOM 737 O O . ASP A 1 95 ? -15.605 -0.670 10.065 1.00 89.31 95 ASP A O 1
ATOM 741 N N . LEU A 1 96 ? -16.063 1.023 8.656 1.00 88.12 96 LEU A N 1
ATOM 742 C CA . LEU A 1 96 ? -14.804 0.999 7.917 1.00 88.12 96 LEU A CA 1
ATOM 743 C C . LEU A 1 96 ? -13.965 2.242 8.245 1.00 88.12 96 LEU A C 1
ATOM 745 O O . LEU A 1 96 ? -14.404 3.382 8.062 1.00 88.12 96 LEU A O 1
ATOM 749 N N . ALA A 1 97 ? -12.716 2.019 8.640 1.00 88.44 97 ALA A N 1
ATOM 750 C CA . ALA A 1 97 ? -11.700 3.054 8.763 1.00 88.44 97 ALA A CA 1
ATOM 751 C C . ALA A 1 97 ? -10.599 2.865 7.708 1.00 88.44 97 ALA A C 1
ATOM 753 O O . ALA A 1 97 ? -10.164 1.748 7.438 1.00 88.44 97 ALA A O 1
ATOM 754 N N . VAL A 1 98 ? -10.107 3.960 7.123 1.00 89.44 98 VAL A N 1
ATOM 755 C CA . VAL A 1 98 ? -9.001 3.931 6.152 1.00 89.44 98 VAL A CA 1
ATOM 756 C C . VAL A 1 98 ? -7.911 4.903 6.590 1.00 89.44 98 VAL A C 1
ATOM 758 O O . VAL A 1 98 ? -8.165 6.087 6.796 1.00 89.44 98 VAL A O 1
ATOM 761 N N . VAL A 1 99 ? -6.682 4.406 6.711 1.00 86.50 99 VAL A N 1
ATOM 762 C CA . VAL A 1 99 ? -5.483 5.175 7.055 1.00 86.50 99 VAL A CA 1
ATOM 763 C C . VAL A 1 99 ? -4.514 5.106 5.880 1.00 86.50 99 VAL A C 1
ATOM 765 O O . VAL A 1 99 ? -4.085 4.019 5.498 1.00 86.50 99 VAL A O 1
ATOM 768 N N . ARG A 1 100 ? -4.142 6.261 5.318 1.00 90.06 100 ARG A N 1
ATOM 769 C CA . ARG A 1 100 ? -3.124 6.366 4.259 1.00 90.06 100 ARG A CA 1
ATOM 770 C C . ARG A 1 100 ? -1.852 6.999 4.817 1.00 90.06 100 ARG A C 1
ATOM 772 O O . ARG A 1 100 ? -1.889 8.101 5.362 1.00 90.06 100 ARG A O 1
ATOM 77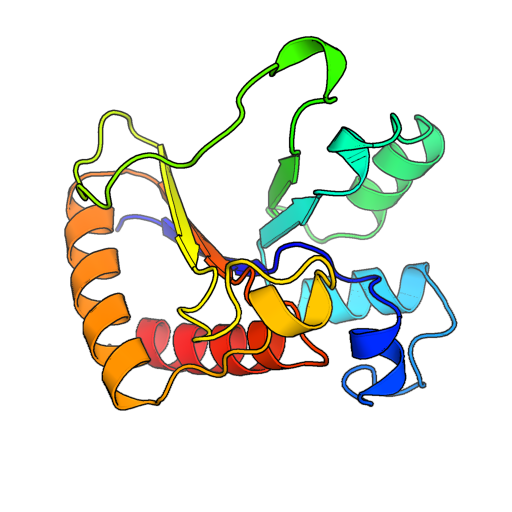9 N N . LEU A 1 101 ? -0.729 6.301 4.690 1.00 86.06 101 LEU A N 1
ATOM 780 C CA . LEU A 1 101 ? 0.579 6.707 5.207 1.00 86.06 101 LEU A CA 1
ATOM 781 C C . LEU A 1 101 ? 1.468 7.158 4.047 1.00 86.06 101 LEU A C 1
ATOM 783 O O . LEU A 1 101 ? 2.073 6.341 3.361 1.00 86.06 101 LEU A O 1
ATOM 787 N N . HIS A 1 102 ? 1.530 8.466 3.812 1.00 88.00 102 HIS A N 1
ATOM 788 C CA . HIS A 1 102 ? 2.259 9.057 2.681 1.00 88.00 102 HIS A CA 1
ATOM 789 C C . HIS A 1 102 ? 3.753 9.305 2.945 1.00 88.00 102 HIS A C 1
ATOM 791 O O . HIS A 1 102 ? 4.493 9.656 2.029 1.00 88.00 102 HIS A O 1
ATOM 797 N N . GLY A 1 103 ? 4.207 9.144 4.188 1.00 82.94 103 GLY A N 1
ATOM 798 C CA . GLY A 1 103 ? 5.484 9.689 4.637 1.00 82.94 103 GLY A CA 1
ATOM 799 C C . GLY A 1 103 ? 5.416 11.189 4.913 1.00 82.94 103 GLY A C 1
ATOM 800 O O . GLY A 1 103 ? 4.372 11.825 4.772 1.00 82.94 103 GLY A O 1
ATOM 801 N N . HIS A 1 104 ? 6.546 11.750 5.331 1.00 80.00 104 HIS A N 1
ATOM 802 C CA . HIS A 1 104 ? 6.700 13.182 5.584 1.00 80.00 104 HIS A CA 1
ATOM 803 C C . HIS A 1 104 ? 8.041 13.677 5.036 1.00 80.00 104 HIS A C 1
ATOM 805 O O . HIS A 1 104 ? 8.884 14.195 5.752 1.00 80.00 104 HIS A O 1
ATOM 811 N N . SER A 1 105 ? 8.251 13.476 3.731 1.00 82.81 105 SER A N 1
ATOM 812 C CA . SER A 1 105 ? 9.430 14.001 3.035 1.00 82.81 105 SER A CA 1
ATOM 813 C C . SER A 1 105 ? 9.516 15.523 3.175 1.00 82.81 105 SER A C 1
ATOM 815 O O . SER A 1 105 ? 8.531 16.225 2.933 1.00 82.81 105 SER A O 1
ATOM 817 N N . ASP A 1 106 ? 10.715 16.039 3.448 1.00 84.44 106 ASP A N 1
ATOM 818 C CA . ASP A 1 106 ? 10.999 17.481 3.441 1.00 84.44 106 ASP A CA 1
ATOM 819 C C . ASP A 1 106 ? 10.771 18.119 2.053 1.00 84.44 106 ASP A C 1
ATOM 821 O O . ASP A 1 106 ? 10.674 19.337 1.925 1.00 84.44 106 ASP A O 1
ATOM 825 N N . GLN A 1 107 ? 10.643 17.297 1.003 1.00 86.50 107 GLN A N 1
ATOM 826 C CA . GLN A 1 107 ? 10.420 17.709 -0.386 1.00 86.50 107 GLN A CA 1
ATOM 827 C C . GLN A 1 107 ? 8.945 17.616 -0.817 1.00 86.50 107 GLN A C 1
ATOM 829 O O . GLN A 1 107 ? 8.645 17.438 -1.997 1.00 86.50 107 GLN A O 1
ATOM 834 N N . TRP A 1 108 ? 7.988 17.734 0.111 1.00 80.06 108 TRP A N 1
ATOM 835 C CA . TRP A 1 108 ? 6.555 17.590 -0.203 1.00 80.06 108 TRP A CA 1
ATOM 836 C C . TRP A 1 108 ? 6.026 18.574 -1.265 1.00 80.06 108 TRP A C 1
ATOM 838 O O . TRP A 1 108 ? 5.046 18.273 -1.949 1.00 80.06 108 TRP A O 1
ATOM 848 N N . GLN A 1 109 ? 6.677 19.731 -1.408 1.00 84.56 109 GLN A N 1
ATOM 849 C CA . GLN A 1 109 ? 6.340 20.770 -2.390 1.00 84.56 109 GLN A CA 1
ATOM 850 C C . GLN A 1 109 ? 7.022 20.569 -3.754 1.00 84.56 109 GLN A C 1
ATOM 852 O O . GLN A 1 109 ? 6.839 21.391 -4.649 1.00 84.56 109 GLN A O 1
ATOM 857 N N . SER A 1 110 ? 7.821 19.511 -3.924 1.00 87.56 110 SER A N 1
ATOM 858 C CA . SER A 1 110 ? 8.476 19.229 -5.200 1.00 87.56 110 SER A CA 1
ATOM 859 C C . SER A 1 110 ? 7.462 18.907 -6.299 1.00 87.56 110 SER A C 1
ATOM 861 O O . SER A 1 110 ? 6.403 18.330 -6.051 1.00 87.56 110 SER A O 1
ATOM 863 N N . ASN A 1 111 ? 7.810 19.239 -7.541 1.00 88.19 111 ASN A N 1
ATOM 864 C CA . ASN A 1 111 ? 7.062 18.797 -8.717 1.00 88.19 111 ASN A CA 1
ATOM 865 C C . ASN A 1 111 ? 7.379 17.338 -9.099 1.00 88.19 111 ASN A C 1
ATOM 867 O O . ASN A 1 111 ? 6.656 16.754 -9.905 1.00 88.19 111 ASN A O 1
ATOM 871 N N . ASP A 1 112 ? 8.426 16.737 -8.524 1.00 87.88 112 ASP A N 1
ATOM 872 C CA . ASP A 1 112 ? 8.716 15.314 -8.673 1.00 87.88 112 ASP A CA 1
ATOM 873 C C . ASP A 1 112 ? 7.967 14.504 -7.605 1.00 87.88 112 ASP A C 1
ATOM 875 O O . ASP A 1 112 ? 8.237 14.573 -6.403 1.00 87.88 112 ASP A O 1
ATOM 879 N N . ILE A 1 113 ? 7.025 13.679 -8.064 1.00 85.50 113 ILE A N 1
ATOM 880 C CA . ILE A 1 113 ? 6.241 12.786 -7.210 1.00 85.50 113 ILE A CA 1
ATOM 881 C C . ILE A 1 113 ? 7.123 11.817 -6.406 1.00 85.50 113 ILE A C 1
ATOM 883 O O . ILE A 1 113 ? 6.800 11.502 -5.261 1.00 85.50 113 ILE A O 1
ATOM 887 N N . GLN A 1 114 ? 8.257 11.380 -6.962 1.00 88.44 114 GLN A N 1
ATOM 888 C CA . GLN A 1 114 ? 9.183 10.489 -6.270 1.00 88.44 114 GLN A CA 1
ATOM 889 C C . GLN A 1 114 ? 9.844 11.192 -5.085 1.00 88.44 114 GLN A C 1
ATOM 891 O O . GLN A 1 114 ? 10.059 10.552 -4.065 1.00 88.44 114 GLN A O 1
ATOM 896 N N . GLU A 1 115 ? 10.135 12.490 -5.169 1.00 88.19 115 GLU A N 1
ATOM 897 C CA . GLU A 1 115 ? 10.717 13.249 -4.054 1.00 88.19 115 GLU A CA 1
ATOM 898 C C . GLU A 1 115 ? 9.712 13.459 -2.918 1.00 88.19 115 GLU A C 1
ATOM 900 O O . GLU A 1 115 ? 10.068 13.332 -1.743 1.00 88.19 115 GLU A O 1
ATOM 905 N N . ARG A 1 116 ? 8.439 13.687 -3.259 1.00 85.88 116 ARG A N 1
ATOM 906 C CA . ARG A 1 116 ? 7.354 13.864 -2.280 1.00 85.88 116 ARG A CA 1
ATOM 907 C C . ARG A 1 116 ? 7.112 12.610 -1.442 1.00 85.88 116 ARG A C 1
ATOM 909 O O . ARG A 1 116 ? 6.910 12.713 -0.236 1.00 85.88 116 ARG A O 1
ATOM 916 N N . PHE A 1 117 ? 7.152 11.436 -2.072 1.00 88.25 117 PHE A N 1
ATOM 917 C CA . PHE A 1 117 ? 6.861 10.152 -1.422 1.00 88.25 117 PHE A CA 1
ATOM 918 C C . PHE A 1 117 ? 8.111 9.358 -1.007 1.00 88.25 117 PHE A C 1
ATOM 920 O O . PHE A 1 117 ? 7.986 8.270 -0.442 1.00 88.25 117 PHE A O 1
ATOM 927 N N . ARG A 1 118 ? 9.325 9.885 -1.238 1.00 91.06 118 ARG A N 1
ATOM 928 C CA . ARG A 1 118 ? 10.594 9.291 -0.779 1.00 91.06 118 ARG A CA 1
ATOM 929 C C . ARG A 1 118 ? 10.751 9.448 0.726 1.00 91.06 118 ARG A C 1
ATOM 931 O O . ARG A 1 118 ? 11.485 10.301 1.213 1.00 91.06 118 ARG A O 1
ATOM 938 N N . TYR A 1 119 ? 10.086 8.572 1.463 1.00 87.25 119 TYR A N 1
ATOM 939 C CA . TYR A 1 119 ? 10.181 8.516 2.911 1.00 87.25 119 TYR A CA 1
ATOM 940 C C . TYR A 1 119 ? 10.126 7.067 3.381 1.00 87.25 119 TYR A C 1
ATOM 942 O O . TYR A 1 119 ? 9.214 6.340 3.001 1.00 87.25 119 TYR A O 1
ATOM 950 N N . ARG A 1 120 ? 11.088 6.628 4.194 1.00 91.94 120 ARG A N 1
ATOM 951 C CA . ARG A 1 120 ? 11.061 5.297 4.813 1.00 91.94 120 ARG A CA 1
ATOM 952 C C . ARG A 1 120 ? 10.838 5.480 6.303 1.00 91.94 120 ARG A C 1
ATOM 954 O O . ARG A 1 120 ? 11.711 6.012 6.982 1.00 91.94 120 ARG A O 1
ATOM 961 N N . TYR A 1 121 ? 9.684 5.036 6.788 1.00 88.88 121 TYR A N 1
ATOM 962 C CA . TYR A 1 121 ? 9.373 5.084 8.210 1.00 88.88 121 TYR A CA 1
ATOM 963 C C . TYR A 1 121 ? 10.379 4.250 9.000 1.00 88.88 121 TYR A C 1
ATOM 965 O O . TYR A 1 121 ? 10.743 3.139 8.597 1.00 88.88 121 TYR A O 1
ATOM 973 N N . SER A 1 122 ? 10.801 4.789 10.139 1.00 92.25 122 SER A N 1
ATOM 974 C CA . SER A 1 122 ? 11.611 4.07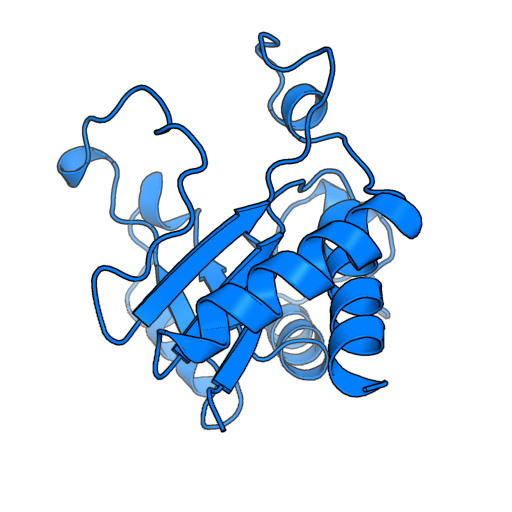0 11.115 1.00 92.25 122 SER A CA 1
ATOM 975 C C . SER A 1 122 ? 10.771 3.057 11.897 1.00 92.25 122 SER A C 1
ATOM 977 O O . SER A 1 122 ? 9.557 3.203 12.046 1.00 92.25 122 SER A O 1
ATOM 979 N N . SER A 1 123 ? 11.421 2.051 12.488 1.00 91.19 123 SER A N 1
ATOM 980 C CA . SER A 1 123 ? 10.739 1.069 13.343 1.00 91.19 123 SER A CA 1
ATOM 981 C C . SER A 1 123 ? 9.996 1.724 14.512 1.00 91.19 123 SER A C 1
ATOM 983 O O . SER A 1 123 ? 8.911 1.276 14.871 1.00 91.19 123 SER A O 1
ATOM 985 N N . LYS A 1 124 ? 10.544 2.811 15.072 1.00 89.25 124 LYS A N 1
ATOM 986 C CA . LYS A 1 124 ? 9.896 3.584 16.139 1.00 89.25 124 LYS A CA 1
ATOM 987 C C . LYS A 1 124 ? 8.577 4.198 15.662 1.00 89.25 124 LYS A C 1
ATOM 989 O O . LYS A 1 124 ? 7.553 4.033 16.316 1.00 89.25 124 LYS A O 1
ATOM 994 N N . GLU A 1 125 ? 8.581 4.862 14.509 1.00 87.06 125 GLU A N 1
ATOM 995 C CA . GLU A 1 125 ? 7.360 5.452 13.947 1.00 87.06 125 GLU A CA 1
ATOM 996 C C . GLU A 1 125 ? 6.320 4.384 13.604 1.00 87.06 125 GLU A C 1
ATOM 998 O O . GLU A 1 125 ? 5.134 4.570 13.870 1.00 87.06 125 GLU A O 1
ATOM 1003 N N . LEU A 1 126 ? 6.751 3.243 13.056 1.00 91.19 126 LEU A N 1
ATOM 1004 C CA . LEU A 1 126 ? 5.850 2.127 12.770 1.00 91.19 126 LEU A CA 1
ATOM 1005 C C . LEU A 1 126 ? 5.214 1.569 14.052 1.00 91.19 126 LEU A C 1
ATOM 1007 O O . LEU A 1 126 ? 4.022 1.262 14.052 1.00 91.19 126 LEU A O 1
ATOM 1011 N N . GLN A 1 127 ? 5.952 1.490 15.162 1.00 88.69 127 GLN A N 1
ATOM 1012 C CA . GLN A 1 127 ? 5.399 1.093 16.465 1.00 88.69 127 GLN A CA 1
ATOM 1013 C C . GLN A 1 127 ? 4.367 2.103 16.987 1.00 88.69 127 GLN A C 1
ATOM 1015 O O . GLN A 1 127 ? 3.287 1.708 17.433 1.00 88.69 127 GLN A O 1
ATOM 1020 N N . GLU A 1 128 ? 4.653 3.402 16.883 1.00 86.75 128 GLU A N 1
ATOM 1021 C CA . GLU A 1 128 ? 3.709 4.458 17.266 1.00 86.75 128 GLU A CA 1
ATOM 1022 C C . GLU A 1 128 ? 2.423 4.396 16.429 1.00 86.75 128 GLU A C 1
ATOM 1024 O O . GLU A 1 128 ? 1.315 4.462 16.971 1.00 86.75 128 GLU A O 1
ATOM 1029 N N . TRP A 1 129 ? 2.549 4.198 15.114 1.00 88.31 129 TRP A N 1
ATOM 1030 C CA . TRP A 1 129 ? 1.406 3.996 14.225 1.00 88.31 129 TRP A CA 1
ATOM 1031 C C . TRP A 1 129 ? 0.644 2.711 14.530 1.00 88.31 129 TRP A C 1
ATOM 1033 O O . TRP A 1 129 ? -0.585 2.725 14.499 1.00 88.31 129 TRP A O 1
ATOM 1043 N N . THR A 1 130 ? 1.334 1.631 14.897 1.00 90.00 130 THR A N 1
ATOM 1044 C CA . THR A 1 130 ? 0.694 0.366 15.284 1.00 90.00 130 THR A CA 1
ATOM 1045 C C . THR A 1 130 ? -0.228 0.586 16.483 1.00 90.00 130 THR A C 1
ATOM 1047 O O . THR A 1 130 ? -1.378 0.146 16.470 1.00 90.00 130 THR A O 1
ATOM 1050 N N . ALA A 1 131 ? 0.229 1.326 17.499 1.00 87.44 131 ALA A N 1
ATOM 1051 C CA . ALA A 1 131 ? -0.588 1.647 18.668 1.00 87.44 131 ALA A CA 1
ATOM 1052 C C . ALA A 1 131 ? -1.837 2.472 18.299 1.00 87.44 131 ALA A C 1
ATOM 1054 O O . ALA A 1 131 ? -2.936 2.193 18.783 1.00 87.44 131 ALA A O 1
ATOM 1055 N N . ARG A 1 132 ? -1.687 3.457 17.404 1.00 87.00 132 ARG A N 1
ATOM 1056 C CA . ARG A 1 132 ? -2.793 4.301 16.918 1.00 87.00 132 ARG A CA 1
ATOM 1057 C C . ARG A 1 132 ? -3.813 3.512 16.099 1.00 87.00 132 ARG A C 1
ATOM 1059 O O . ARG A 1 132 ? -5.010 3.642 16.336 1.00 87.00 132 ARG A O 1
ATOM 1066 N N . VAL A 1 133 ? -3.344 2.674 15.175 1.00 89.44 133 VAL A N 1
ATOM 1067 C CA . VAL A 1 133 ? -4.195 1.824 14.329 1.00 89.44 133 VAL A CA 1
ATOM 1068 C C . VAL A 1 133 ? -4.953 0.803 15.171 1.00 89.44 133 VAL A C 1
ATOM 1070 O O . VAL A 1 133 ? -6.134 0.591 14.925 1.00 89.44 133 VAL A O 1
ATOM 1073 N N . ARG A 1 134 ? -4.327 0.215 16.199 1.00 89.88 134 ARG A N 1
ATOM 1074 C CA . ARG A 1 134 ? -5.021 -0.688 17.132 1.00 89.88 134 ARG A CA 1
ATOM 1075 C C . ARG A 1 134 ? -6.150 0.008 17.878 1.00 89.88 134 ARG A C 1
ATOM 1077 O O . ARG A 1 134 ? -7.220 -0.573 18.011 1.00 89.88 134 ARG A O 1
ATOM 1084 N N . ARG A 1 135 ? -5.927 1.244 18.338 1.00 88.12 135 ARG A N 1
ATOM 1085 C CA . ARG A 1 135 ? -6.988 2.039 18.968 1.00 88.12 135 ARG A CA 1
ATOM 1086 C C . ARG A 1 135 ? -8.132 2.294 17.989 1.00 88.12 135 ARG A C 1
ATOM 1088 O O . ARG A 1 135 ? -9.263 1.997 18.330 1.00 88.12 135 ARG A O 1
ATOM 1095 N N . LEU A 1 136 ? -7.822 2.753 16.776 1.00 86.25 136 LEU A N 1
ATOM 1096 C CA . LEU A 1 136 ? -8.824 2.997 15.735 1.00 86.25 136 LEU A CA 1
ATOM 1097 C C . LEU A 1 136 ? -9.614 1.732 15.374 1.00 86.25 136 LEU A C 1
ATOM 1099 O O . LEU A 1 136 ? -10.825 1.788 15.218 1.00 86.25 136 LEU A O 1
ATOM 1103 N N . ALA A 1 137 ? -8.941 0.584 15.282 1.00 88.69 137 ALA A N 1
ATOM 1104 C CA . ALA A 1 137 ? -9.591 -0.702 15.063 1.00 88.69 137 ALA A CA 1
ATOM 1105 C C . ALA A 1 137 ? -10.476 -1.125 16.248 1.00 88.69 137 ALA A C 1
ATOM 1107 O O . ALA A 1 137 ? -11.364 -1.938 16.070 1.00 88.69 137 ALA A O 1
ATOM 1108 N N . GLY A 1 138 ? -10.291 -0.583 17.453 1.00 87.69 138 GLY A N 1
ATOM 1109 C CA . GLY A 1 138 ? -11.250 -0.772 18.545 1.00 87.69 138 GLY A CA 1
ATOM 1110 C C . GLY A 1 138 ? -12.621 -0.146 18.261 1.00 87.69 138 GLY A C 1
ATOM 1111 O O . GLY A 1 138 ? -13.621 -0.632 18.783 1.00 87.69 138 GLY A O 1
ATOM 1112 N N . ASP A 1 139 ? -12.656 0.874 17.400 1.00 88.38 139 ASP A N 1
ATOM 1113 C CA . ASP A 1 139 ? -13.832 1.704 17.126 1.00 88.38 139 ASP A CA 1
ATOM 1114 C C . ASP A 1 139 ? -14.457 1.430 15.740 1.00 88.38 139 ASP A C 1
ATOM 1116 O O . ASP A 1 139 ? -15.450 2.059 15.381 1.00 88.38 139 ASP A O 1
ATOM 1120 N N . ALA A 1 140 ? -13.891 0.507 14.953 1.00 88.88 140 ALA A N 1
ATOM 1121 C CA . ALA A 1 140 ? -14.354 0.135 13.613 1.00 88.88 140 ALA A CA 1
ATOM 1122 C C . ALA A 1 140 ? -14.387 -1.394 13.451 1.00 88.88 140 ALA A C 1
ATOM 1124 O O . ALA A 1 140 ? -13.602 -2.113 14.067 1.00 88.88 140 ALA A O 1
ATOM 1125 N N . ALA A 1 141 ? -15.269 -1.916 12.597 1.00 90.25 141 ALA A N 1
ATOM 1126 C CA . ALA A 1 141 ? -15.300 -3.345 12.281 1.00 90.25 141 ALA A CA 1
ATOM 1127 C C . ALA A 1 141 ? -14.090 -3.762 11.422 1.00 90.25 141 ALA A C 1
ATOM 1129 O O . ALA A 1 141 ? -13.530 -4.850 11.606 1.00 90.25 141 ALA A O 1
ATOM 1130 N N . GLU A 1 142 ? -13.668 -2.880 10.513 1.00 93.06 142 GLU A N 1
ATOM 1131 C CA . GLU A 1 142 ? -12.564 -3.096 9.585 1.00 93.06 142 GLU A CA 1
ATOM 1132 C C . GLU A 1 142 ? -11.706 -1.831 9.432 1.00 93.06 142 GLU A C 1
ATOM 1134 O O . GLU A 1 142 ? -12.216 -0.724 9.273 1.00 93.06 142 GLU A O 1
ATOM 1139 N N . THR A 1 143 ? -10.383 -1.999 9.459 1.00 93.12 143 THR A N 1
ATOM 1140 C CA . THR A 1 143 ? -9.411 -0.911 9.307 1.00 93.12 143 THR A CA 1
ATOM 1141 C C . THR A 1 143 ? -8.423 -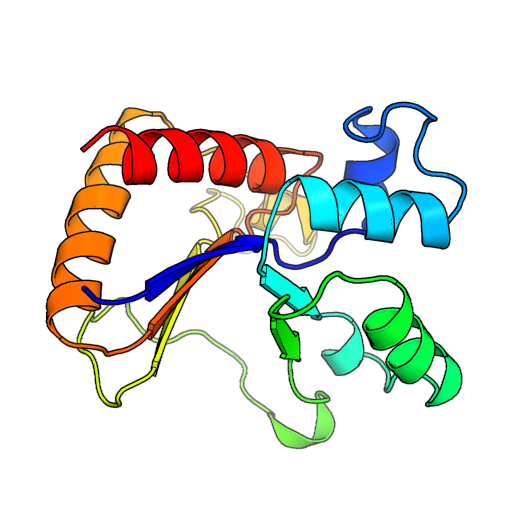1.236 8.194 1.00 93.12 143 THR A C 1
ATOM 1143 O O . THR A 1 143 ? -7.631 -2.176 8.292 1.00 93.12 143 THR A O 1
ATOM 1146 N N . HIS A 1 144 ? -8.427 -0.429 7.138 1.00 94.88 144 HIS A N 1
ATOM 1147 C CA . HIS A 1 144 ? -7.471 -0.493 6.037 1.00 94.88 144 HIS A CA 1
ATOM 1148 C C . HIS A 1 144 ? -6.291 0.438 6.312 1.00 94.88 144 HIS A C 1
ATOM 1150 O O . HIS A 1 144 ? -6.476 1.630 6.545 1.00 94.88 144 HIS A O 1
ATOM 1156 N N . VAL A 1 145 ? -5.071 -0.085 6.237 1.00 93.69 145 VAL A N 1
ATOM 1157 C CA . VAL A 1 145 ? -3.830 0.689 6.335 1.00 93.69 145 VAL A CA 1
ATOM 1158 C C . VAL A 1 145 ? -3.090 0.585 5.010 1.00 93.69 145 VAL A C 1
ATOM 1160 O O . VAL A 1 145 ? -2.648 -0.493 4.615 1.00 93.69 145 VAL A O 1
ATOM 1163 N N . VAL A 1 146 ? -2.964 1.712 4.318 1.00 95.12 146 VAL A N 1
ATOM 1164 C CA . VAL A 1 146 ? -2.345 1.803 2.996 1.00 95.12 146 VAL A CA 1
ATOM 1165 C C . VAL A 1 146 ? -1.070 2.630 3.095 1.00 95.12 146 VAL A C 1
ATOM 1167 O O . VAL A 1 146 ? -1.115 3.830 3.368 1.00 95.12 146 VAL A O 1
ATOM 1170 N N . PHE A 1 147 ? 0.075 2.005 2.843 1.00 94.00 147 PHE A N 1
ATOM 1171 C CA . PHE A 1 147 ? 1.344 2.710 2.684 1.00 94.00 147 PHE A CA 1
ATOM 1172 C C . PHE A 1 147 ? 1.423 3.317 1.281 1.00 94.00 147 PHE A C 1
ATOM 1174 O O . PHE A 1 147 ? 1.369 2.608 0.278 1.00 94.00 147 PHE A O 1
ATOM 1181 N N . ASN A 1 148 ? 1.533 4.641 1.214 1.00 92.50 148 ASN A N 1
ATOM 1182 C CA . ASN A 1 148 ? 1.602 5.420 -0.022 1.00 92.50 148 ASN A CA 1
ATOM 1183 C C . ASN A 1 148 ? 2.888 6.270 -0.098 1.00 92.50 148 ASN A C 1
ATOM 1185 O O . ASN A 1 148 ? 2.947 7.296 -0.763 1.00 92.50 148 ASN A O 1
ATOM 1189 N N . ASN A 1 149 ? 3.938 5.864 0.610 1.00 89.25 149 ASN A N 1
ATOM 1190 C CA . ASN A 1 149 ? 5.303 6.369 0.468 1.00 89.25 149 ASN A CA 1
ATOM 1191 C C . ASN A 1 149 ? 6.033 5.618 -0.669 1.00 89.25 149 ASN A C 1
ATOM 1193 O O . ASN A 1 149 ? 7.061 4.969 -0.461 1.00 89.25 149 ASN A O 1
ATOM 1197 N N . CYS A 1 150 ? 5.444 5.639 -1.871 1.00 90.00 150 CYS A N 1
ATOM 1198 C CA . CYS A 1 150 ? 5.785 4.780 -3.014 1.00 90.00 150 CYS A CA 1
ATOM 1199 C C . CYS A 1 150 ? 7.042 5.220 -3.790 1.00 90.00 150 CYS A C 1
ATOM 1201 O O . CYS A 1 150 ? 7.022 5.402 -5.007 1.00 90.00 150 CYS A O 1
ATOM 1203 N N . TYR A 1 151 ? 8.161 5.367 -3.080 1.00 92.81 151 TYR A N 1
ATOM 1204 C CA . TYR A 1 151 ? 9.491 5.455 -3.677 1.00 92.81 151 TYR A CA 1
ATOM 1205 C C . TYR A 1 151 ? 10.195 4.100 -3.590 1.00 92.81 151 TYR A C 1
ATOM 1207 O O . TYR A 1 151 ? 10.461 3.604 -2.492 1.00 92.81 151 TYR A O 1
ATOM 1215 N N . ARG A 1 152 ? 10.532 3.518 -4.747 1.00 94.25 152 ARG A N 1
ATOM 1216 C CA . ARG A 1 152 ? 11.119 2.172 -4.833 1.00 94.25 152 ARG A CA 1
ATOM 1217 C C . ARG A 1 152 ? 10.262 1.152 -4.067 1.00 94.25 152 ARG A C 1
ATOM 1219 O O . ARG A 1 152 ? 9.062 1.062 -4.299 1.00 94.25 152 ARG A O 1
ATOM 1226 N N . ASP A 1 153 ? 10.859 0.403 -3.150 1.00 95.50 153 ASP A N 1
ATOM 1227 C CA . ASP A 1 153 ? 10.221 -0.603 -2.302 1.00 95.50 153 ASP A CA 1
ATOM 1228 C C . ASP A 1 153 ? 9.825 -0.085 -0.912 1.00 95.50 153 ASP A C 1
ATOM 1230 O O . ASP A 1 153 ? 9.348 -0.868 -0.095 1.00 95.50 153 ASP A O 1
ATOM 1234 N N . TYR A 1 154 ? 9.977 1.210 -0.611 1.00 96.19 154 TYR A N 1
ATOM 1235 C CA . TYR A 1 154 ? 9.827 1.723 0.759 1.00 96.19 154 TYR A CA 1
ATOM 1236 C C . TYR A 1 154 ? 8.454 1.424 1.362 1.00 96.19 154 TYR A C 1
ATOM 1238 O O . TYR A 1 154 ? 8.378 0.917 2.481 1.00 96.19 154 TYR A O 1
ATOM 1246 N N . ALA A 1 155 ? 7.380 1.671 0.609 1.00 94.94 155 ALA A N 1
ATOM 1247 C CA . ALA A 1 155 ? 6.022 1.341 1.032 1.00 94.94 155 ALA A CA 1
ATOM 1248 C C . ALA A 1 155 ? 5.836 -0.164 1.287 1.00 94.94 155 ALA A C 1
ATOM 1250 O O . ALA A 1 155 ? 5.189 -0.544 2.256 1.00 94.94 155 ALA A O 1
ATOM 1251 N N . HIS A 1 156 ? 6.435 -1.022 0.456 1.00 96.62 156 HIS A N 1
ATOM 1252 C CA . HIS A 1 156 ? 6.289 -2.476 0.551 1.00 96.62 156 HIS A CA 1
ATOM 1253 C C . HIS A 1 156 ? 7.049 -3.028 1.756 1.00 96.62 156 HIS A C 1
ATOM 1255 O O . HIS A 1 156 ? 6.500 -3.812 2.527 1.00 96.62 156 HIS A O 1
ATOM 1261 N N . VAL A 1 157 ? 8.279 -2.559 1.967 1.00 96.62 157 VAL A N 1
ATOM 1262 C CA . VAL A 1 157 ? 9.090 -2.934 3.127 1.00 96.62 157 VAL A CA 1
ATOM 1263 C C . VAL A 1 157 ? 8.448 -2.423 4.417 1.00 96.62 157 VAL A C 1
ATOM 1265 O O . VAL A 1 157 ? 8.268 -3.193 5.353 1.00 96.62 157 VAL A O 1
ATOM 1268 N N . ASN A 1 158 ? 8.012 -1.159 4.466 1.00 96.81 158 ASN A N 1
ATOM 1269 C CA . ASN A 1 158 ? 7.322 -0.637 5.646 1.00 96.81 158 ASN A CA 1
ATOM 1270 C C . ASN A 1 158 ? 5.988 -1.350 5.913 1.00 96.81 158 ASN A C 1
ATOM 1272 O O . ASN A 1 158 ? 5.675 -1.597 7.075 1.00 96.81 158 ASN A O 1
ATOM 1276 N N . ALA A 1 159 ? 5.229 -1.725 4.879 1.00 95.44 159 ALA A N 1
ATOM 1277 C CA . ALA A 1 159 ? 4.018 -2.522 5.042 1.00 95.44 159 ALA A CA 1
ATOM 1278 C C . ALA A 1 159 ? 4.325 -3.928 5.589 1.00 95.44 159 ALA A C 1
ATOM 1280 O O . ALA A 1 159 ? 3.615 -4.389 6.481 1.00 95.44 159 ALA A O 1
ATOM 1281 N N . GLN A 1 160 ? 5.388 -4.591 5.116 1.00 95.94 160 GLN A N 1
ATOM 1282 C CA . GLN A 1 160 ? 5.842 -5.887 5.645 1.00 95.94 160 GLN A CA 1
ATOM 1283 C C . GLN A 1 160 ? 6.255 -5.783 7.120 1.00 95.94 160 GLN A C 1
ATOM 1285 O O . GLN A 1 160 ? 5.777 -6.563 7.948 1.00 95.94 160 GLN A O 1
ATOM 1290 N N . ASP A 1 161 ? 7.063 -4.777 7.466 1.00 95.38 161 ASP A N 1
ATOM 1291 C CA . ASP A 1 161 ? 7.464 -4.501 8.849 1.00 95.38 161 ASP A CA 1
ATOM 1292 C C . ASP A 1 161 ? 6.231 -4.260 9.739 1.00 95.38 161 ASP A C 1
ATOM 1294 O O . ASP A 1 161 ? 6.117 -4.803 10.840 1.00 95.38 161 ASP A O 1
ATOM 1298 N N . PHE A 1 162 ? 5.264 -3.480 9.246 1.00 94.44 162 PHE A N 1
ATOM 1299 C CA . PHE A 1 162 ? 4.035 -3.152 9.965 1.00 94.44 162 PHE A CA 1
ATOM 1300 C C . PHE A 1 162 ? 3.115 -4.365 10.162 1.00 94.44 162 PHE A C 1
ATOM 1302 O O . PHE A 1 162 ? 2.544 -4.527 11.240 1.00 94.44 162 PHE A O 1
ATOM 1309 N N . VAL A 1 163 ? 3.003 -5.254 9.166 1.00 93.62 163 VAL A N 1
ATOM 1310 C CA . VAL A 1 163 ? 2.296 -6.541 9.306 1.00 93.62 163 VAL A CA 1
ATOM 1311 C C . VAL A 1 163 ? 2.925 -7.376 10.422 1.00 93.62 163 VAL A C 1
ATOM 1313 O O . VAL A 1 163 ? 2.196 -7.903 11.266 1.00 93.62 163 VAL A O 1
ATOM 1316 N N . GLY A 1 164 ? 4.260 -7.442 10.477 1.00 92.38 164 GLY A N 1
ATOM 1317 C CA . GLY A 1 164 ? 4.981 -8.113 11.561 1.00 92.38 164 GLY A CA 1
ATOM 1318 C C . GLY A 1 164 ? 4.664 -7.516 12.935 1.00 92.38 164 GLY A C 1
ATOM 1319 O O . GLY A 1 164 ? 4.364 -8.249 13.875 1.00 92.38 164 GLY A O 1
ATOM 1320 N N . LEU A 1 165 ? 4.646 -6.184 13.049 1.00 90.75 165 LEU A N 1
ATOM 1321 C CA . LEU A 1 165 ? 4.319 -5.484 14.297 1.00 90.75 165 LEU A CA 1
ATOM 1322 C C . LEU A 1 165 ? 2.862 -5.675 14.739 1.00 90.75 165 LEU A C 1
ATOM 1324 O O . LEU A 1 165 ? 2.599 -5.758 15.943 1.00 90.75 165 LEU A O 1
ATOM 1328 N N . ILE A 1 166 ? 1.918 -5.749 13.795 1.00 88.06 166 ILE A N 1
ATOM 1329 C CA . ILE A 1 166 ? 0.507 -6.024 14.090 1.00 88.06 166 ILE A CA 1
ATOM 1330 C C . ILE A 1 166 ? 0.329 -7.453 14.598 1.00 88.06 166 ILE A C 1
ATOM 1332 O O . ILE A 1 166 ? -0.351 -7.624 15.609 1.00 88.06 166 ILE A O 1
ATOM 1336 N N . GLY A 1 167 ? 0.927 -8.439 13.919 1.00 79.25 167 GLY A N 1
ATOM 1337 C CA . GLY A 1 167 ? 0.766 -9.864 14.226 1.00 79.25 167 GLY A CA 1
ATOM 1338 C C . GLY A 1 167 ? 1.556 -10.369 15.438 1.00 79.25 167 GLY A C 1
ATOM 1339 O O . GLY A 1 167 ? 1.267 -11.453 15.928 1.00 79.25 167 GLY A O 1
ATOM 1340 N N . ALA A 1 168 ? 2.540 -9.607 15.924 1.00 61.66 168 ALA A N 1
ATOM 1341 C CA . ALA A 1 168 ? 3.369 -9.963 17.079 1.00 61.66 168 ALA A CA 1
ATOM 1342 C C . ALA A 1 168 ? 2.748 -9.641 18.459 1.00 61.66 168 ALA A C 1
ATOM 1344 O O . ALA A 1 168 ? 3.435 -9.806 19.466 1.00 61.66 168 ALA A O 1
ATOM 1345 N N . ALA A 1 169 ? 1.500 -9.161 18.526 1.00 48.88 169 ALA A N 1
ATOM 1346 C CA . ALA A 1 169 ? 0.808 -8.835 19.782 1.00 48.88 169 ALA A CA 1
ATOM 1347 C C . ALA A 1 169 ? -0.414 -9.717 20.033 1.00 48.88 169 ALA A C 1
ATOM 1349 O O . ALA A 1 169 ? -1.045 -10.136 19.037 1.00 48.88 169 ALA A O 1
#